Protein AF-A0A4Y7RLG4-F1 (afdb_monomer_lite)

Radius of gyration: 23.52 Å; chains: 1; bounding box: 55×27×67 Å

InterPro domains:
  IPR009363 Bacteriophage Mu, Gp16 [PF06252] (31-141)

Foldseek 3Di:
DQAFADPVLVVLLLVLLVVQDPPVCSVVVSQVLLCVQPVDNDPRRDGNLSSVRSNQVSCVSVVNNCCVVCVPPDWQLDQVHSFWADPVLLVLLVVLCVLVVHDPVRSQVVCCVPVVDNHSSSHTNVRSVVSNVVSVVVSVCVVVDDDDDDDDDD

Organism: NCBI:txid258475

Secondary structure (DSSP, 8-state):
-PPBPPHHHHHHHHHHHHHHS-TTTHHHHHHHHHHHHHS-S-GGG-BHHHHHHHHHHHHHHTT--TTTT-GGGT--S-TTSTTBPPHHHHHHHHHHHHHTT--HHHHHHHHHHHH--SSGGG-BHHHHHHHHHHHHHHHHHHHH----------

Structure (mmCIF, N/CA/C/O backbone):
data_AF-A0A4Y7RLG4-F1
#
_entry.id   AF-A0A4Y7RLG4-F1
#
loop_
_atom_site.group_PDB
_atom_site.id
_atom_site.type_symbol
_atom_site.label_atom_id
_atom_site.label_alt_id
_atom_site.label_comp_id
_atom_site.label_asym_id
_atom_site.label_entity_id
_atom_site.label_seq_id
_atom_site.pdbx_PDB_ins_code
_atom_site.Cartn_x
_atom_site.Cartn_y
_atom_site.Cartn_z
_atom_site.occupancy
_atom_site.B_iso_or_equiv
_atom_site.auth_seq_id
_atom_site.auth_comp_id
_atom_site.auth_asym_id
_atom_site.auth_atom_id
_atom_site.pdbx_PDB_model_num
ATOM 1 N N . MET A 1 1 ? -10.994 -2.382 -10.957 1.00 40.66 1 MET A N 1
ATOM 2 C CA . MET A 1 1 ? -10.459 -2.741 -12.289 1.00 40.66 1 MET A CA 1
ATOM 3 C C . MET A 1 1 ? -9.139 -2.012 -12.494 1.00 40.66 1 MET A C 1
ATOM 5 O O . MET A 1 1 ? -9.112 -0.800 -12.324 1.00 40.66 1 MET A O 1
ATOM 9 N N . ALA A 1 2 ? -8.036 -2.718 -12.753 1.00 55.19 2 ALA A N 1
ATOM 10 C CA . ALA A 1 2 ? -6.755 -2.064 -13.024 1.00 55.19 2 ALA A CA 1
ATOM 11 C C . ALA A 1 2 ? -6.811 -1.413 -14.416 1.00 55.19 2 ALA A C 1
ATOM 13 O O . ALA A 1 2 ? -7.111 -2.093 -15.394 1.00 55.19 2 ALA A O 1
ATOM 14 N N . GLY A 1 3 ? -6.570 -0.102 -14.504 1.00 68.31 3 GLY A N 1
ATOM 15 C CA . GLY A 1 3 ? -6.553 0.611 -15.785 1.00 68.31 3 GLY A CA 1
ATOM 16 C C . GLY A 1 3 ? -5.490 0.046 -16.732 1.00 68.31 3 GLY A C 1
ATOM 17 O O . GLY A 1 3 ? -4.467 -0.468 -16.274 1.00 68.31 3 GLY A O 1
ATOM 18 N N . LYS A 1 4 ? -5.730 0.132 -18.043 1.00 81.75 4 LYS A N 1
ATOM 19 C CA . LYS A 1 4 ? -4.748 -0.234 -19.077 1.00 81.75 4 LYS A CA 1
ATOM 20 C C . LYS A 1 4 ? -3.522 0.686 -19.001 1.00 81.75 4 LYS A C 1
ATOM 22 O O . LYS A 1 4 ? -3.617 1.798 -18.478 1.00 81.75 4 LYS A O 1
ATOM 27 N N . ILE A 1 5 ? -2.379 0.222 -19.504 1.00 85.38 5 ILE A N 1
ATOM 28 C CA . ILE A 1 5 ? -1.170 1.045 -19.643 1.00 85.38 5 ILE A CA 1
ATOM 29 C C . ILE A 1 5 ? -1.475 2.357 -20.389 1.00 85.38 5 ILE A C 1
ATOM 31 O O . ILE A 1 5 ? -2.169 2.368 -21.404 1.00 85.38 5 ILE A O 1
ATOM 35 N N . ASN A 1 6 ? -0.966 3.476 -19.870 1.00 86.62 6 ASN A N 1
ATOM 36 C CA . ASN A 1 6 ? -1.094 4.788 -20.506 1.00 86.62 6 ASN A CA 1
ATOM 37 C C . ASN A 1 6 ? 0.121 5.056 -21.428 1.00 86.62 6 ASN A C 1
ATOM 39 O O . ASN A 1 6 ? 1.242 4.713 -21.042 1.00 86.62 6 ASN A O 1
ATOM 43 N N . PRO A 1 7 ? -0.043 5.717 -22.594 1.00 86.62 7 PRO A N 1
ATOM 44 C CA . PRO A 1 7 ? 1.058 6.075 -23.500 1.00 86.62 7 PRO A CA 1
ATOM 45 C C . PRO A 1 7 ? 2.254 6.781 -22.839 1.00 86.62 7 PRO A C 1
ATOM 47 O O . PRO A 1 7 ? 3.392 6.568 -23.257 1.00 86.62 7 PRO A O 1
ATOM 50 N N . ALA A 1 8 ? 2.041 7.580 -21.789 1.00 88.00 8 ALA A N 1
ATOM 51 C CA . ALA A 1 8 ? 3.134 8.201 -21.038 1.00 88.00 8 ALA A CA 1
ATOM 52 C C . ALA A 1 8 ? 4.028 7.165 -20.327 1.00 88.00 8 ALA A C 1
ATOM 54 O O . ALA A 1 8 ? 5.248 7.322 -20.276 1.00 88.00 8 ALA A O 1
ATOM 55 N N . GLN A 1 9 ? 3.433 6.085 -19.811 1.00 86.94 9 GLN A N 1
ATOM 56 C CA . GLN A 1 9 ? 4.164 4.994 -19.164 1.00 86.94 9 GLN A CA 1
ATOM 57 C C . GLN A 1 9 ? 4.971 4.206 -20.194 1.00 86.94 9 GLN A C 1
ATOM 59 O O . GLN A 1 9 ? 6.150 3.948 -19.970 1.00 86.94 9 GLN A O 1
ATOM 64 N N . THR A 1 10 ? 4.370 3.907 -21.349 1.00 90.38 10 THR A N 1
ATOM 65 C CA . THR A 1 10 ? 5.056 3.237 -22.459 1.00 90.38 10 THR A CA 1
ATOM 66 C C . THR A 1 10 ? 6.284 4.031 -22.897 1.00 90.38 10 THR A C 1
ATOM 68 O O . THR A 1 10 ? 7.380 3.479 -22.933 1.00 90.38 10 THR A O 1
ATOM 71 N N . LYS A 1 11 ? 6.143 5.342 -23.146 1.00 91.69 11 LYS A N 1
ATOM 72 C CA . LYS A 1 11 ? 7.278 6.211 -23.510 1.00 91.69 11 LYS A CA 1
ATOM 73 C C . LYS A 1 11 ? 8.386 6.187 -22.458 1.00 91.69 11 LYS A C 1
ATOM 75 O O . LYS A 1 11 ? 9.553 6.073 -22.812 1.00 91.69 11 LYS A O 1
ATOM 80 N N . LYS A 1 12 ? 8.026 6.259 -21.173 1.00 90.81 12 LYS A N 1
ATOM 81 C CA . LYS A 1 12 ? 9.007 6.256 -20.083 1.00 90.81 12 LYS A CA 1
ATOM 82 C C . LYS A 1 12 ? 9.760 4.927 -19.969 1.00 90.81 12 LYS A C 1
ATOM 84 O O . LYS A 1 12 ? 10.961 4.954 -19.737 1.00 90.81 12 LYS A O 1
ATOM 89 N N . MET A 1 13 ? 9.090 3.791 -20.175 1.00 90.50 13 MET A N 1
ATOM 90 C CA . MET A 1 13 ? 9.753 2.479 -20.221 1.00 90.50 13 MET A CA 1
ATOM 91 C C . MET A 1 13 ? 10.805 2.423 -21.329 1.00 90.50 13 MET A C 1
ATOM 93 O O . MET A 1 13 ? 11.935 2.033 -21.065 1.00 90.50 13 MET A O 1
ATOM 97 N N . TRP A 1 14 ? 10.447 2.850 -22.544 1.00 93.31 14 TRP A N 1
ATOM 98 C CA . TRP A 1 14 ? 11.379 2.858 -23.674 1.00 93.31 14 TRP A CA 1
ATOM 99 C C . TRP A 1 14 ? 12.553 3.811 -23.456 1.00 93.31 14 TRP A C 1
ATOM 101 O O . TRP A 1 14 ? 13.684 3.442 -23.741 1.00 93.31 14 TRP A O 1
ATOM 111 N N . ALA A 1 15 ? 12.305 5.002 -22.906 1.00 93.31 15 ALA A N 1
ATOM 112 C CA . ALA A 1 15 ? 13.365 5.960 -22.602 1.00 93.31 15 ALA A CA 1
ATOM 113 C C . ALA A 1 15 ? 14.346 5.425 -21.545 1.00 93.31 15 ALA A C 1
ATOM 115 O O . ALA A 1 15 ? 15.552 5.517 -21.731 1.00 93.31 15 ALA A O 1
ATOM 116 N N . ALA A 1 16 ? 13.839 4.828 -20.461 1.00 90.75 16 ALA A N 1
ATOM 117 C CA . ALA A 1 16 ? 14.686 4.258 -19.415 1.00 90.75 16 ALA A CA 1
ATOM 118 C C . ALA A 1 16 ? 15.461 3.021 -19.906 1.00 90.75 16 ALA A C 1
ATOM 120 O O . ALA A 1 16 ? 16.625 2.851 -19.563 1.00 90.75 16 ALA A O 1
ATOM 121 N N . ALA A 1 17 ? 14.846 2.183 -20.746 1.00 92.12 17 ALA A N 1
ATOM 122 C CA . ALA A 1 17 ? 15.523 1.041 -21.358 1.00 92.12 17 ALA A CA 1
ATOM 123 C C . ALA A 1 17 ? 16.650 1.475 -22.312 1.00 92.12 17 ALA A C 1
ATOM 125 O O . ALA A 1 17 ? 17.714 0.866 -22.299 1.00 92.12 17 ALA A O 1
ATOM 126 N N . ALA A 1 18 ? 16.434 2.541 -23.091 1.00 93.25 18 ALA A N 1
ATOM 127 C CA . ALA A 1 18 ? 17.433 3.088 -24.011 1.00 93.25 18 ALA A CA 1
ATOM 128 C C . ALA A 1 18 ? 18.670 3.656 -23.302 1.00 93.25 18 ALA A C 1
ATOM 130 O O . ALA A 1 18 ? 19.730 3.752 -23.910 1.00 93.25 18 ALA A O 1
ATOM 131 N N . GLU A 1 19 ? 18.537 4.047 -22.035 1.00 92.06 19 GLU A N 1
ATOM 132 C CA . GLU A 1 19 ? 19.656 4.534 -21.225 1.00 92.06 19 GLU A CA 1
ATOM 133 C C . GLU A 1 19 ? 20.443 3.390 -20.564 1.00 92.06 19 GLU A C 1
ATOM 135 O O . GLU A 1 19 ? 21.621 3.550 -20.263 1.00 92.06 19 GLU A O 1
ATOM 140 N N . LEU A 1 20 ? 19.809 2.231 -20.347 1.00 88.62 20 LEU A N 1
ATOM 141 C CA . LEU A 1 20 ? 20.435 1.069 -19.708 1.00 88.62 20 LEU A CA 1
ATOM 142 C C . LEU A 1 20 ? 21.179 0.162 -20.680 1.00 88.62 20 LEU A C 1
ATOM 144 O O . LEU A 1 20 ? 22.201 -0.417 -20.315 1.00 88.62 20 LEU A O 1
ATOM 148 N N . TRP A 1 21 ? 20.629 -0.019 -21.879 1.00 91.44 21 TRP A N 1
ATOM 149 C CA . TRP A 1 21 ? 21.087 -1.047 -22.804 1.00 91.44 21 TRP A CA 1
ATOM 150 C C . TRP A 1 21 ? 21.324 -0.489 -24.208 1.00 91.44 21 TRP A C 1
ATOM 152 O O . TRP A 1 21 ? 20.591 0.406 -24.642 1.00 91.44 21 TRP A O 1
ATOM 162 N N . PRO A 1 22 ? 22.299 -1.047 -24.952 1.00 90.88 22 PRO A N 1
ATOM 163 C CA . PRO A 1 22 ? 22.499 -0.736 -26.362 1.00 90.88 22 PRO A CA 1
ATOM 164 C C . PRO A 1 22 ? 21.226 -0.976 -27.173 1.00 90.88 22 PRO A C 1
ATOM 166 O O . PRO A 1 22 ? 20.411 -1.841 -26.852 1.00 90.88 22 PRO A O 1
ATOM 169 N N . ARG A 1 23 ? 21.058 -0.225 -28.264 1.00 87.69 23 ARG A N 1
ATOM 170 C CA . ARG A 1 23 ? 19.835 -0.254 -29.082 1.00 87.69 23 ARG A CA 1
ATOM 171 C C . ARG A 1 23 ? 19.507 -1.643 -29.642 1.00 87.69 23 ARG A C 1
ATOM 173 O O . ARG A 1 23 ? 18.329 -1.931 -29.850 1.00 87.69 23 ARG A O 1
ATOM 180 N N . GLU A 1 24 ? 20.531 -2.453 -29.884 1.00 87.50 24 GLU A N 1
ATOM 181 C CA . GLU A 1 24 ? 20.438 -3.809 -30.430 1.00 87.50 24 GLU A CA 1
ATOM 182 C C . GLU A 1 24 ? 19.738 -4.755 -29.440 1.00 87.50 24 GLU A C 1
ATOM 184 O O . GLU A 1 24 ? 18.719 -5.350 -29.786 1.00 87.50 24 GLU A O 1
ATOM 189 N N . ASP A 1 25 ? 20.176 -4.773 -28.178 1.00 89.56 25 ASP A N 1
ATOM 190 C CA . ASP A 1 25 ? 19.631 -5.655 -27.133 1.00 89.56 25 ASP A CA 1
ATOM 191 C C . ASP A 1 25 ? 18.468 -5.040 -26.335 1.00 89.56 25 ASP A C 1
ATOM 193 O O . ASP A 1 25 ? 17.725 -5.746 -25.646 1.00 89.56 25 ASP A O 1
ATOM 197 N N . MET A 1 26 ? 18.271 -3.718 -26.417 1.00 91.69 26 MET A N 1
ATOM 198 C CA . MET A 1 26 ? 17.295 -2.967 -25.614 1.00 91.69 26 MET A CA 1
ATOM 199 C C . MET A 1 26 ? 15.895 -3.590 -25.650 1.00 91.69 26 MET A C 1
ATOM 201 O O . MET A 1 26 ? 15.219 -3.677 -24.622 1.00 91.69 26 MET A O 1
ATOM 205 N N . LYS A 1 27 ? 15.433 -4.003 -26.837 1.00 91.38 27 LYS A N 1
ATOM 206 C CA . LYS A 1 27 ? 14.096 -4.583 -26.999 1.00 91.38 27 LYS A CA 1
ATOM 207 C C . LYS A 1 27 ? 14.000 -5.919 -26.263 1.00 91.38 27 LYS A C 1
ATOM 209 O O . LYS A 1 27 ? 13.067 -6.106 -25.489 1.00 91.38 27 LYS A O 1
ATOM 214 N N . GLU A 1 28 ? 14.946 -6.826 -26.465 1.00 91.25 28 GLU A N 1
ATOM 215 C CA . GLU A 1 28 ? 14.915 -8.157 -25.849 1.00 91.25 28 GLU A CA 1
ATOM 216 C C . GLU A 1 28 ? 15.045 -8.088 -24.327 1.00 91.25 28 GLU A C 1
ATOM 218 O O . GLU A 1 28 ? 14.290 -8.748 -23.605 1.00 91.25 28 GLU A O 1
ATOM 223 N N . MET A 1 29 ? 15.923 -7.215 -23.828 1.00 92.31 29 MET A N 1
ATOM 224 C CA . MET A 1 29 ? 16.099 -6.989 -22.394 1.00 92.31 29 MET A CA 1
ATOM 225 C C . MET A 1 29 ? 14.842 -6.397 -21.754 1.00 92.31 29 MET A C 1
ATOM 227 O O . MET A 1 29 ? 14.404 -6.853 -20.693 1.00 92.31 29 MET A O 1
ATOM 231 N N . LEU A 1 30 ? 14.192 -5.439 -22.424 1.00 92.19 30 LEU A N 1
ATOM 232 C CA . LEU A 1 30 ? 12.941 -4.861 -21.943 1.00 92.19 30 LEU A CA 1
ATOM 233 C C . LEU A 1 30 ? 11.810 -5.898 -21.904 1.00 92.19 30 LEU A C 1
ATOM 235 O O . LEU A 1 30 ? 11.103 -5.980 -20.899 1.00 92.19 30 LEU A O 1
ATOM 239 N N . TYR A 1 31 ? 11.632 -6.705 -22.954 1.00 92.06 31 TYR A N 1
ATOM 240 C CA . TYR A 1 31 ? 10.594 -7.745 -22.979 1.00 92.06 31 TYR A CA 1
ATOM 241 C C . TYR A 1 31 ? 10.858 -8.846 -21.944 1.00 92.06 31 TYR A C 1
ATOM 243 O O . TYR A 1 31 ? 9.928 -9.245 -21.241 1.00 92.06 31 TYR A O 1
ATOM 251 N N . SER A 1 32 ? 12.115 -9.258 -21.770 1.00 92.25 32 SER A N 1
ATOM 252 C CA . SER A 1 32 ? 12.515 -10.217 -20.732 1.00 92.25 32 SER A CA 1
ATOM 253 C C . SER A 1 32 ? 12.220 -9.683 -19.329 1.00 92.25 32 SER A C 1
ATOM 255 O O . SER A 1 32 ? 11.663 -10.389 -18.486 1.00 92.25 32 SER A O 1
ATOM 257 N N . LEU A 1 33 ? 12.520 -8.405 -19.072 1.00 90.81 33 LEU A N 1
ATOM 258 C CA . LEU A 1 33 ? 12.209 -7.760 -17.797 1.00 90.81 33 LEU A CA 1
ATOM 259 C C . LEU A 1 33 ? 10.696 -7.679 -17.549 1.00 90.81 33 LEU A C 1
ATOM 261 O O . LEU A 1 33 ? 10.231 -7.957 -16.441 1.00 90.81 33 LEU A O 1
ATOM 265 N N . VAL A 1 34 ? 9.923 -7.313 -18.573 1.00 91.25 34 VAL A N 1
ATOM 266 C CA . VAL A 1 34 ? 8.457 -7.246 -18.507 1.00 91.25 34 VAL A CA 1
ATOM 267 C C . VAL A 1 34 ? 7.873 -8.619 -18.183 1.00 91.25 34 VAL A C 1
ATOM 269 O O . VAL A 1 34 ? 7.065 -8.727 -17.255 1.00 91.25 34 VAL A O 1
ATOM 272 N N . GLN A 1 35 ? 8.317 -9.666 -18.878 1.00 88.75 35 GLN A N 1
ATOM 273 C CA . GLN A 1 35 ? 7.874 -11.035 -18.637 1.00 88.75 35 GLN A CA 1
ATOM 274 C C . GLN A 1 35 ? 8.225 -11.485 -17.216 1.00 88.75 35 GLN A C 1
ATOM 276 O O . GLN A 1 35 ? 7.350 -11.961 -16.494 1.00 88.75 35 GLN A O 1
ATOM 281 N N . ARG A 1 36 ? 9.459 -11.241 -16.761 1.00 86.75 36 ARG A N 1
ATOM 282 C CA . ARG A 1 36 ? 9.917 -11.602 -15.411 1.00 86.75 36 ARG A CA 1
ATOM 283 C C . ARG A 1 36 ? 9.117 -10.916 -14.300 1.00 86.75 36 ARG A C 1
ATOM 285 O O . ARG A 1 36 ? 8.823 -11.540 -13.286 1.00 86.75 36 ARG A O 1
ATOM 292 N N . LEU A 1 37 ? 8.768 -9.638 -14.461 1.00 81.75 37 LEU A N 1
ATOM 293 C CA . LEU A 1 37 ? 8.111 -8.849 -13.407 1.00 81.75 37 LEU A CA 1
ATOM 294 C C . LEU A 1 37 ? 6.581 -8.927 -13.414 1.00 81.75 37 LEU A C 1
ATOM 296 O O . LEU A 1 37 ? 5.944 -8.637 -12.398 1.00 81.75 37 LEU A O 1
ATOM 300 N N . THR A 1 38 ? 5.977 -9.236 -14.560 1.00 82.25 38 THR A N 1
ATOM 301 C CA . THR A 1 38 ? 4.519 -9.142 -14.743 1.00 82.25 38 THR A CA 1
ATOM 302 C C . THR A 1 38 ? 3.882 -10.419 -15.280 1.00 82.25 38 THR A C 1
ATOM 304 O O . THR A 1 38 ? 2.657 -10.499 -15.313 1.00 82.25 38 THR A O 1
ATOM 307 N N . GLY A 1 39 ? 4.681 -11.390 -15.730 1.00 81.88 39 GLY A N 1
ATOM 308 C CA . GLY A 1 39 ? 4.213 -12.588 -16.430 1.00 81.88 39 GLY A CA 1
ATOM 309 C C . GLY A 1 39 ? 3.651 -12.317 -17.830 1.00 81.88 39 GLY A C 1
ATOM 310 O O . GLY A 1 39 ? 3.207 -13.245 -18.494 1.00 81.88 39 GLY A O 1
ATOM 311 N N . SER A 1 40 ? 3.640 -11.059 -18.289 1.00 82.94 40 SER A N 1
ATOM 312 C CA . SER A 1 40 ? 3.086 -10.679 -19.590 1.00 82.94 40 SER A CA 1
ATOM 313 C C . SER A 1 40 ? 4.155 -10.710 -20.674 1.00 82.94 40 SER A C 1
ATOM 315 O O . SER A 1 40 ? 5.224 -10.132 -20.512 1.00 82.94 40 SER A O 1
ATOM 317 N N . SER A 1 41 ? 3.830 -11.301 -21.819 1.00 81.12 41 SER A N 1
ATOM 318 C CA . SER A 1 41 ? 4.719 -11.358 -22.989 1.00 81.12 41 SER A CA 1
ATOM 319 C C . SER A 1 41 ? 4.668 -10.088 -23.848 1.00 81.12 41 SER A C 1
ATOM 321 O O . SER A 1 41 ? 5.291 -10.014 -24.902 1.00 81.12 41 SER A O 1
ATOM 323 N N . SER A 1 42 ? 3.863 -9.093 -23.466 1.00 84.00 42 SER A N 1
ATOM 324 C CA . SER A 1 42 ? 3.612 -7.898 -24.273 1.00 84.00 42 SER A CA 1
ATOM 325 C C . SER A 1 42 ? 3.467 -6.649 -23.416 1.00 84.00 42 SER A C 1
ATOM 327 O O . SER A 1 42 ? 2.744 -6.627 -22.424 1.00 84.00 42 SER A O 1
ATOM 329 N N . ILE A 1 43 ? 4.112 -5.563 -23.846 1.00 84.81 43 ILE A N 1
ATOM 330 C CA . ILE A 1 43 ? 4.023 -4.257 -23.175 1.00 84.81 43 ILE A CA 1
ATOM 331 C C . ILE A 1 43 ? 2.601 -3.685 -23.297 1.00 84.81 43 ILE A C 1
ATOM 333 O O . ILE A 1 43 ? 2.072 -3.115 -22.347 1.00 84.81 43 ILE A O 1
ATOM 337 N N . SER A 1 44 ? 1.945 -3.889 -24.442 1.00 84.19 44 SER A N 1
ATOM 338 C CA . SER A 1 44 ? 0.587 -3.395 -24.712 1.00 84.19 44 SER A CA 1
ATOM 339 C C . SER A 1 44 ? -0.500 -4.080 -23.876 1.00 84.19 44 SER A C 1
ATOM 341 O O . SER A 1 44 ? -1.572 -3.507 -23.691 1.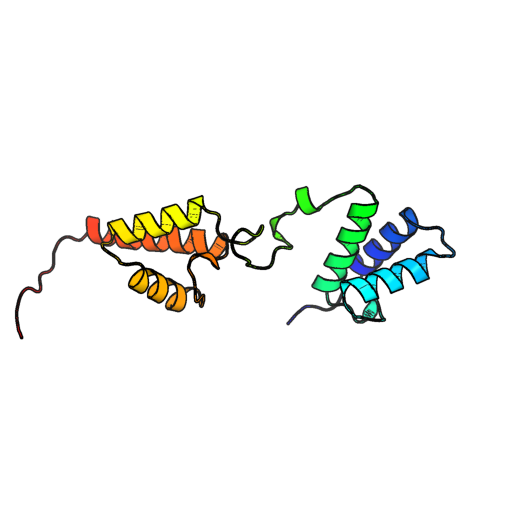00 84.19 44 SER A O 1
ATOM 343 N N . SER A 1 45 ? -0.239 -5.285 -23.355 1.00 84.25 45 SER A N 1
ATOM 344 C CA . SER A 1 45 ? -1.169 -6.010 -22.478 1.00 84.25 45 SER A CA 1
ATOM 345 C C . SER A 1 45 ? -0.989 -5.660 -20.999 1.00 84.25 45 SER A C 1
ATOM 347 O O . SER A 1 45 ? -1.706 -6.190 -20.150 1.00 84.25 45 SER A O 1
ATOM 349 N N . LEU A 1 46 ? -0.045 -4.775 -20.663 1.00 86.12 46 LEU A N 1
ATOM 350 C CA . LEU A 1 46 ? 0.210 -4.400 -19.281 1.00 86.12 46 LEU A CA 1
ATOM 351 C C . LEU A 1 46 ? -0.933 -3.580 -18.684 1.00 86.12 46 LEU A C 1
ATOM 353 O O . LEU A 1 46 ? -1.518 -2.683 -19.297 1.00 86.12 46 LEU A O 1
ATOM 357 N N . THR A 1 47 ? -1.181 -3.836 -17.403 1.00 85.81 47 THR A N 1
ATOM 358 C CA . THR A 1 47 ? -1.953 -2.922 -16.563 1.00 85.81 47 THR A CA 1
ATOM 359 C C . THR A 1 47 ? -1.098 -1.709 -16.198 1.00 85.81 47 THR A C 1
ATOM 361 O O . THR A 1 47 ? 0.126 -1.802 -16.113 1.00 85.81 47 THR A O 1
ATOM 364 N N . ALA A 1 48 ? -1.726 -0.576 -15.888 1.00 78.69 48 ALA A N 1
ATOM 365 C CA . ALA A 1 48 ? -1.042 0.631 -15.429 1.00 78.69 48 ALA A CA 1
ATOM 366 C C . ALA A 1 48 ? -0.164 0.372 -14.190 1.00 78.69 48 ALA A C 1
ATOM 368 O O . ALA A 1 48 ? 0.889 0.990 -14.032 1.00 78.69 48 ALA A O 1
ATOM 369 N N . VAL A 1 49 ? -0.576 -0.563 -13.325 1.00 79.12 49 VAL A N 1
ATOM 370 C CA . VAL A 1 49 ? 0.193 -0.987 -12.145 1.00 79.12 49 VAL A CA 1
ATOM 371 C C . VAL A 1 49 ? 1.404 -1.829 -12.549 1.00 79.12 49 VAL A C 1
ATOM 373 O O . VAL A 1 49 ? 2.500 -1.585 -12.046 1.00 79.12 49 VAL A O 1
ATOM 376 N N . GLY A 1 50 ? 1.232 -2.784 -13.468 1.00 81.50 50 GLY A N 1
ATOM 377 C CA . GLY A 1 50 ? 2.332 -3.580 -14.020 1.00 81.50 50 GLY A CA 1
ATOM 378 C C . GLY A 1 50 ? 3.364 -2.710 -14.741 1.00 81.50 50 GLY A C 1
ATOM 379 O O . GLY A 1 50 ? 4.552 -2.809 -14.456 1.00 81.50 50 GLY A O 1
ATOM 380 N N . ALA A 1 51 ? 2.906 -1.776 -15.575 1.00 86.44 51 ALA A N 1
ATOM 381 C CA . ALA A 1 51 ? 3.758 -0.813 -16.268 1.00 86.44 51 ALA A CA 1
ATOM 382 C C . ALA A 1 51 ? 4.546 0.063 -15.288 1.00 86.44 51 ALA A C 1
ATOM 384 O O . ALA A 1 51 ? 5.754 0.226 -15.438 1.00 86.44 51 ALA A O 1
ATOM 385 N N . CYS A 1 52 ? 3.894 0.562 -14.230 1.00 85.25 52 CYS A N 1
ATOM 386 C CA . CYS A 1 52 ? 4.604 1.219 -13.140 1.00 85.25 52 CYS A CA 1
ATOM 387 C C . CYS A 1 52 ? 5.713 0.307 -12.607 1.00 85.25 52 CYS A C 1
ATOM 389 O O . CYS A 1 52 ? 6.863 0.738 -12.564 1.00 85.25 52 CYS A O 1
ATOM 391 N N . ARG A 1 53 ? 5.413 -0.933 -12.195 1.00 84.81 53 ARG A N 1
ATOM 392 C CA . ARG A 1 53 ? 6.414 -1.843 -11.604 1.00 84.81 53 ARG A CA 1
ATOM 393 C C . ARG A 1 53 ? 7.675 -1.960 -12.455 1.00 84.81 53 ARG A C 1
ATOM 395 O O . ARG A 1 53 ? 8.753 -1.801 -11.894 1.00 84.81 53 ARG A O 1
ATOM 402 N N . VAL A 1 54 ? 7.518 -2.135 -13.766 1.00 89.31 54 VAL A N 1
ATOM 403 C CA . VAL A 1 54 ? 8.643 -2.210 -14.707 1.00 89.31 54 VAL A CA 1
ATOM 404 C C . VAL A 1 54 ? 9.431 -0.898 -14.757 1.00 89.31 54 VAL A C 1
ATOM 406 O O . VAL A 1 54 ? 10.651 -0.936 -14.651 1.00 89.31 54 VAL A O 1
ATOM 409 N N . ILE A 1 55 ? 8.760 0.259 -14.843 1.00 89.38 55 ILE A N 1
ATOM 410 C CA . ILE A 1 55 ? 9.427 1.577 -14.863 1.00 89.38 55 ILE A CA 1
ATOM 411 C C . ILE A 1 55 ? 10.323 1.773 -13.644 1.00 89.38 55 ILE A C 1
ATOM 413 O O . ILE A 1 55 ? 11.456 2.203 -13.790 1.00 89.38 55 ILE A O 1
ATOM 417 N N . ASP A 1 56 ? 9.842 1.472 -12.442 1.00 86.00 56 ASP A N 1
ATOM 418 C CA . ASP A 1 56 ? 10.677 1.664 -11.252 1.00 86.00 56 ASP A CA 1
ATOM 419 C C . ASP A 1 56 ? 11.843 0.683 -11.191 1.00 86.00 56 ASP A C 1
ATOM 421 O O . ASP A 1 56 ? 12.875 1.048 -10.647 1.00 86.00 56 ASP A O 1
ATOM 425 N N . GLU A 1 57 ? 11.712 -0.535 -11.722 1.00 88.12 57 GLU A N 1
ATOM 426 C CA . GLU A 1 57 ? 12.863 -1.438 -11.787 1.00 88.12 57 GLU A CA 1
ATOM 427 C C . GLU A 1 57 ? 13.934 -0.899 -12.748 1.00 88.12 57 GLU A C 1
ATOM 429 O O . GLU A 1 57 ? 15.114 -0.907 -12.412 1.00 88.12 57 GLU A O 1
ATOM 434 N N . LEU A 1 58 ? 13.524 -0.339 -13.893 1.00 90.44 58 LEU A N 1
ATOM 435 C CA . LEU A 1 58 ? 14.437 0.349 -14.813 1.00 90.44 58 LEU A CA 1
ATOM 436 C C . LEU A 1 58 ? 15.094 1.567 -14.142 1.00 90.44 58 LEU A C 1
ATOM 438 O O . LEU A 1 58 ? 16.309 1.726 -14.187 1.00 90.44 58 LEU A O 1
ATOM 442 N N . GLU A 1 59 ? 14.315 2.408 -13.460 1.00 88.31 59 GLU A N 1
ATOM 443 C CA . GLU A 1 59 ? 14.849 3.587 -12.767 1.00 88.31 59 GLU A CA 1
ATOM 444 C C . GLU A 1 59 ? 15.794 3.202 -11.613 1.00 88.31 59 GLU A C 1
ATOM 446 O O . GLU A 1 59 ? 16.755 3.925 -11.360 1.00 88.31 59 GLU A O 1
ATOM 451 N N . LYS A 1 60 ? 15.583 2.060 -10.941 1.00 85.62 60 LYS A N 1
ATOM 452 C CA . LYS A 1 60 ? 16.536 1.529 -9.950 1.00 85.62 60 LYS A CA 1
ATOM 453 C C . LYS A 1 60 ? 17.860 1.124 -10.580 1.00 85.62 60 LYS A C 1
ATOM 455 O O . LYS A 1 60 ? 18.897 1.457 -10.015 1.00 85.62 60 LYS A O 1
ATOM 460 N N . PHE A 1 61 ? 17.839 0.432 -11.722 1.00 85.81 61 PHE A N 1
ATOM 461 C CA . PHE A 1 61 ? 19.075 0.092 -12.437 1.00 85.81 61 PHE A CA 1
ATOM 462 C C . PHE A 1 61 ? 19.854 1.349 -12.844 1.00 85.81 61 PHE A C 1
ATOM 464 O O . PHE A 1 61 ? 21.078 1.344 -12.823 1.00 85.81 61 PHE A O 1
ATOM 471 N N . LEU A 1 62 ? 19.147 2.449 -13.115 1.00 85.25 62 LEU A N 1
ATOM 472 C CA . LEU A 1 62 ? 19.723 3.761 -13.429 1.00 85.25 62 LEU A CA 1
ATOM 473 C C . LEU A 1 62 ? 20.140 4.572 -12.189 1.00 85.25 62 LEU A C 1
ATOM 475 O O . LEU A 1 62 ? 20.508 5.737 -12.313 1.00 85.25 62 LEU A O 1
ATOM 479 N N . GLY A 1 63 ? 20.022 4.020 -10.977 1.00 82.69 63 GLY A N 1
ATOM 480 C CA . GLY A 1 63 ? 20.303 4.738 -9.728 1.00 82.69 63 GLY A CA 1
ATOM 481 C C . GLY A 1 63 ? 19.313 5.869 -9.408 1.00 82.69 63 GLY A C 1
ATOM 482 O O . GLY A 1 63 ? 19.477 6.586 -8.422 1.00 82.69 63 GLY A O 1
ATOM 483 N N . ARG A 1 64 ? 18.244 6.017 -10.198 1.00 81.69 64 ARG A N 1
ATOM 484 C CA . ARG A 1 64 ? 17.180 7.023 -10.066 1.00 81.69 64 ARG A CA 1
ATOM 485 C C . ARG A 1 64 ? 16.013 6.476 -9.254 1.00 81.69 64 ARG A C 1
ATOM 487 O O . ARG A 1 64 ? 14.857 6.572 -9.668 1.00 81.69 64 ARG A O 1
ATOM 494 N N . ASP A 1 65 ? 16.306 5.887 -8.095 1.00 66.75 65 ASP A N 1
ATOM 495 C CA . ASP A 1 65 ? 15.284 5.272 -7.247 1.00 66.75 65 ASP A CA 1
ATOM 496 C C . ASP A 1 65 ? 14.226 6.306 -6.814 1.00 66.75 65 ASP A C 1
ATOM 498 O O . ASP A 1 65 ? 14.371 7.066 -5.855 1.00 66.75 65 ASP A O 1
ATOM 502 N N . ASN A 1 66 ? 13.121 6.332 -7.557 1.00 60.19 66 ASN A N 1
ATOM 503 C CA . ASN A 1 66 ? 11.976 7.190 -7.284 1.00 60.19 66 ASN A CA 1
ATOM 504 C C . ASN A 1 66 ? 11.125 6.646 -6.126 1.00 60.19 66 ASN A C 1
ATOM 506 O O . ASN A 1 66 ? 10.211 7.343 -5.671 1.00 60.19 66 ASN A O 1
ATOM 510 N N . ALA A 1 67 ? 11.421 5.443 -5.612 1.00 55.97 67 ALA A N 1
ATOM 511 C CA . ALA A 1 67 ? 10.720 4.869 -4.468 1.00 55.97 67 ALA A CA 1
ATOM 512 C C . ALA A 1 67 ? 10.894 5.735 -3.209 1.00 55.97 67 ALA A C 1
ATOM 514 O O . ALA A 1 67 ? 9.929 5.910 -2.462 1.00 55.97 67 ALA A O 1
ATOM 515 N N . LYS A 1 68 ? 12.057 6.385 -3.039 1.00 54.09 68 LYS A N 1
ATOM 516 C CA . LYS A 1 68 ? 12.276 7.411 -2.000 1.00 54.09 68 LYS A CA 1
ATOM 517 C C . LYS A 1 68 ? 11.412 8.663 -2.189 1.00 54.09 68 LYS A C 1
ATOM 519 O O . LYS A 1 68 ? 10.982 9.268 -1.212 1.00 54.09 68 LYS A O 1
ATOM 524 N N . LYS A 1 69 ? 11.130 9.050 -3.438 1.00 51.41 69 LYS A N 1
ATOM 525 C CA . LYS A 1 69 ? 10.408 10.289 -3.783 1.00 51.41 69 LYS A CA 1
ATOM 526 C C . LYS A 1 69 ? 8.886 10.135 -3.690 1.00 51.41 69 LYS A C 1
ATOM 528 O O . LYS A 1 69 ? 8.187 11.095 -3.372 1.00 51.41 69 LYS A O 1
ATOM 533 N N . PHE A 1 70 ? 8.360 8.929 -3.926 1.00 48.69 70 PHE A N 1
ATOM 534 C CA . PHE A 1 70 ? 6.919 8.644 -3.886 1.00 48.69 70 PHE A CA 1
ATOM 535 C C . PHE A 1 70 ? 6.578 7.313 -3.183 1.00 48.69 70 PHE A C 1
ATOM 537 O O . PHE A 1 70 ? 5.970 6.426 -3.798 1.00 48.69 70 PHE A O 1
ATOM 544 N N . PRO A 1 71 ? 6.850 7.180 -1.868 1.00 50.25 71 PRO A N 1
ATOM 545 C CA . PRO A 1 71 ? 6.587 5.947 -1.109 1.00 50.25 71 PRO A CA 1
ATOM 546 C C . PRO A 1 71 ? 5.100 5.533 -1.114 1.00 50.25 71 PRO A C 1
ATOM 548 O O . PRO A 1 71 ? 4.754 4.359 -0.976 1.00 50.25 71 PRO A O 1
ATOM 551 N N . ARG A 1 72 ? 4.194 6.491 -1.357 1.00 47.75 72 ARG A N 1
ATOM 552 C CA . ARG A 1 72 ? 2.734 6.320 -1.277 1.00 47.75 72 ARG A CA 1
ATOM 553 C C . ARG A 1 72 ? 2.105 5.473 -2.396 1.00 47.75 72 ARG A C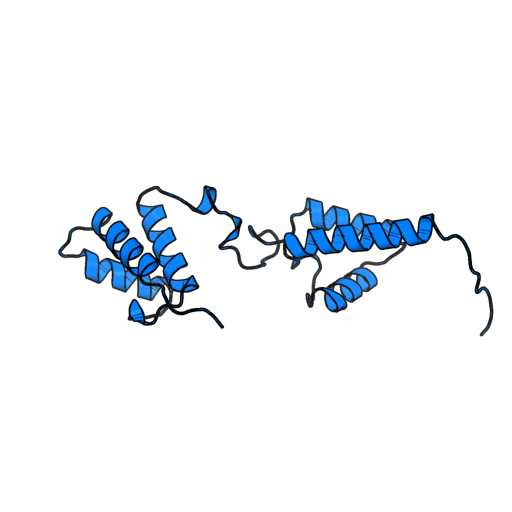 1
ATOM 555 O O . ARG A 1 72 ? 0.951 5.067 -2.260 1.00 47.75 72 ARG A O 1
ATOM 562 N N . ARG A 1 73 ? 2.799 5.185 -3.509 1.00 47.44 73 ARG A N 1
ATOM 563 C CA . ARG A 1 73 ? 2.160 4.549 -4.688 1.00 47.44 73 ARG A CA 1
ATOM 564 C C . ARG A 1 73 ? 2.249 3.022 -4.766 1.00 47.44 73 ARG A C 1
ATOM 566 O O . ARG A 1 73 ? 1.482 2.445 -5.538 1.00 47.44 73 ARG A O 1
ATOM 573 N N . ARG A 1 74 ? 3.095 2.339 -3.982 1.00 46.97 74 ARG A N 1
ATOM 574 C CA . ARG A 1 74 ? 3.494 0.953 -4.327 1.00 46.97 74 ARG A CA 1
ATOM 575 C C . ARG A 1 74 ? 3.262 -0.163 -3.326 1.00 46.97 74 ARG A C 1
ATOM 577 O O . ARG A 1 74 ? 3.065 -1.289 -3.773 1.00 46.97 74 ARG A O 1
ATOM 584 N N . ALA A 1 75 ? 3.251 0.077 -2.024 1.00 46.94 75 ALA A N 1
ATOM 585 C CA . ALA A 1 75 ? 3.189 -1.052 -1.100 1.00 46.94 75 ALA A CA 1
ATOM 586 C C . ALA A 1 75 ? 1.775 -1.620 -0.998 1.00 46.94 75 ALA A C 1
ATOM 588 O O . ALA A 1 75 ? 0.870 -0.932 -0.553 1.00 46.94 75 ALA A O 1
ATOM 589 N N . ALA A 1 76 ? 1.519 -2.857 -1.412 1.00 45.91 76 ALA A N 1
ATOM 590 C CA . ALA A 1 76 ? 0.310 -3.540 -0.947 1.00 45.91 76 ALA A CA 1
ATOM 591 C C . ALA A 1 76 ? 0.219 -3.421 0.590 1.00 45.91 76 ALA A C 1
ATOM 593 O O . ALA A 1 76 ? 1.249 -3.287 1.252 1.00 45.91 76 ALA A O 1
ATOM 594 N N . ALA A 1 77 ? -1.002 -3.382 1.122 1.00 46.09 77 ALA A N 1
ATOM 595 C CA . ALA A 1 77 ? -1.298 -3.313 2.550 1.00 46.09 77 ALA A CA 1
ATOM 596 C C . ALA A 1 77 ? -0.811 -4.588 3.265 1.00 46.09 77 ALA A C 1
ATOM 598 O O . ALA A 1 77 ? -1.601 -5.442 3.639 1.00 46.09 77 ALA A O 1
ATOM 599 N N . ALA A 1 78 ? 0.501 -4.768 3.362 1.00 47.19 78 ALA A N 1
ATOM 600 C CA . ALA A 1 78 ? 1.122 -5.759 4.216 1.00 47.19 78 ALA A CA 1
ATOM 601 C C . ALA A 1 78 ? 1.411 -5.096 5.574 1.00 47.19 78 ALA A C 1
ATOM 603 O O . ALA A 1 78 ? 1.760 -3.906 5.588 1.00 47.19 78 ALA A O 1
ATOM 604 N N . PRO A 1 79 ? 1.277 -5.826 6.694 1.00 44.09 79 PRO A N 1
ATOM 605 C CA . PRO A 1 79 ? 1.692 -5.331 8.005 1.00 44.09 79 PRO A CA 1
ATOM 606 C C . PRO A 1 79 ? 3.153 -4.854 7.942 1.00 44.09 79 PRO A C 1
ATOM 608 O O . PRO A 1 79 ? 4.009 -5.554 7.406 1.00 44.09 79 PRO A O 1
ATOM 611 N N . GLY A 1 80 ? 3.417 -3.624 8.395 1.00 49.00 80 GLY A N 1
ATOM 612 C CA . GLY A 1 80 ? 4.748 -2.996 8.330 1.00 49.00 80 GLY A CA 1
ATOM 613 C C . GLY A 1 80 ? 5.213 -2.535 6.936 1.00 49.00 80 GLY A C 1
ATOM 614 O O . GLY A 1 80 ? 6.316 -2.012 6.797 1.00 49.00 80 GLY A O 1
ATOM 615 N N . GLY A 1 81 ? 4.399 -2.691 5.886 1.00 48.41 81 GLY A N 1
ATOM 616 C CA . GLY A 1 81 ? 4.722 -2.195 4.546 1.00 48.41 81 GLY A CA 1
ATOM 617 C C . GLY A 1 81 ? 4.572 -0.666 4.422 1.00 48.41 81 GLY A C 1
ATOM 618 O O . GLY A 1 81 ? 3.852 -0.058 5.207 1.00 48.41 81 GLY A O 1
ATOM 619 N N . PRO A 1 82 ? 5.131 -0.018 3.379 1.00 49.50 82 PRO A N 1
ATOM 620 C CA . PRO A 1 82 ? 5.028 1.439 3.164 1.00 49.50 82 PRO A CA 1
ATOM 621 C C . PRO A 1 82 ? 3.603 2.033 3.097 1.00 49.50 82 PRO A C 1
ATOM 623 O O . PRO A 1 82 ? 3.443 3.252 3.103 1.00 49.50 82 PRO A O 1
ATOM 626 N N . ARG A 1 83 ? 2.560 1.194 2.984 1.00 60.47 83 ARG A N 1
ATOM 627 C CA . ARG A 1 83 ? 1.140 1.583 3.097 1.00 60.47 83 ARG A CA 1
ATOM 628 C C . ARG A 1 83 ? 0.418 0.920 4.276 1.00 60.47 83 ARG A C 1
ATOM 630 O O . ARG A 1 83 ? -0.755 1.224 4.466 1.00 60.47 83 ARG A O 1
ATOM 637 N N . GLY A 1 84 ? 1.066 0.029 5.024 1.00 70.38 84 GLY A N 1
ATOM 638 C CA . GLY A 1 84 ? 0.538 -0.558 6.254 1.00 70.38 84 GLY A CA 1
ATOM 639 C C . GLY A 1 84 ? 0.511 0.464 7.390 1.00 70.38 84 GLY A C 1
ATOM 640 O O . GLY A 1 84 ? 1.150 1.515 7.313 1.00 70.38 84 GLY A O 1
ATOM 641 N N . ALA A 1 85 ? -0.274 0.184 8.422 1.00 77.81 85 ALA A N 1
ATOM 642 C CA . ALA A 1 85 ? -0.254 0.950 9.655 1.00 77.81 85 ALA A CA 1
ATOM 643 C C . ALA A 1 85 ? 1.143 0.868 10.282 1.00 77.81 85 ALA A C 1
ATOM 645 O O . ALA A 1 85 ? 1.753 -0.203 10.312 1.00 77.81 85 ALA A O 1
ATOM 646 N N . THR A 1 86 ? 1.654 1.995 10.774 1.00 81.25 86 THR A N 1
ATOM 647 C CA . THR A 1 86 ? 2.918 1.994 11.518 1.00 81.25 86 THR A CA 1
ATOM 648 C C . THR A 1 86 ? 2.708 1.389 12.905 1.00 81.25 86 THR A C 1
ATOM 650 O O . THR A 1 86 ? 1.610 1.460 13.459 1.00 81.25 86 THR A O 1
ATOM 653 N N . GLU A 1 87 ? 3.762 0.847 13.516 1.00 82.19 87 GLU A N 1
ATOM 654 C CA . GLU A 1 87 ? 3.690 0.314 14.887 1.00 82.19 87 GLU A CA 1
ATOM 655 C C . GLU A 1 87 ? 3.177 1.358 15.886 1.00 82.19 87 GLU A C 1
ATOM 657 O O . GLU A 1 87 ? 2.340 1.049 16.730 1.00 82.19 87 GLU A O 1
ATOM 662 N N . GLN A 1 88 ? 3.580 2.623 15.729 1.00 82.94 88 GLN A N 1
ATOM 663 C CA . GLN A 1 88 ? 3.071 3.725 16.552 1.00 82.94 88 GLN A CA 1
ATOM 664 C C . GLN A 1 88 ? 1.559 3.937 16.392 1.00 82.94 88 GLN A C 1
ATOM 666 O O . GLN A 1 88 ? 0.869 4.231 17.368 1.00 82.94 88 GLN A O 1
ATOM 671 N N . GLN A 1 89 ? 1.021 3.792 15.176 1.00 86.00 89 GLN A N 1
ATOM 672 C CA . GLN A 1 89 ? -0.422 3.882 14.947 1.00 86.00 89 GLN A CA 1
ATOM 673 C C . GLN A 1 89 ? -1.158 2.699 15.573 1.00 86.00 89 GLN A C 1
ATOM 675 O O . GLN A 1 89 ? -2.195 2.900 16.198 1.00 86.00 89 GLN A O 1
ATOM 680 N N . LEU A 1 90 ? -0.618 1.486 15.447 1.00 89.12 90 LEU A N 1
ATOM 681 C CA . LEU A 1 90 ? -1.202 0.289 16.054 1.00 89.12 90 LEU A CA 1
ATOM 682 C C . LEU A 1 90 ? -1.215 0.383 17.582 1.00 89.12 90 LEU A C 1
ATOM 684 O O . LEU A 1 90 ? -2.248 0.126 18.200 1.00 89.12 90 LEU A O 1
ATOM 688 N N . TRP A 1 91 ? -0.107 0.824 18.180 1.00 91.19 91 TRP A N 1
ATOM 689 C CA . TRP A 1 91 ? -0.013 1.095 19.613 1.00 91.19 91 TRP A CA 1
ATOM 690 C C . TRP A 1 91 ? -1.053 2.127 20.057 1.00 91.19 91 TRP A C 1
ATOM 692 O O . TRP A 1 91 ? -1.782 1.904 21.020 1.00 91.19 91 TRP A O 1
ATOM 702 N N . LYS A 1 92 ? -1.204 3.221 19.303 1.00 92.81 92 LYS A N 1
ATOM 703 C CA . LYS A 1 92 ? -2.184 4.270 19.607 1.00 92.81 92 LYS A CA 1
ATOM 704 C C . LYS A 1 92 ? -3.630 3.782 19.506 1.00 92.81 92 LYS A C 1
ATOM 706 O O . LYS A 1 92 ? -4.445 4.140 20.349 1.00 92.81 92 LYS A O 1
ATOM 711 N N . ILE A 1 93 ? -3.952 2.972 18.496 1.00 93.44 93 ILE A N 1
ATOM 712 C CA . ILE A 1 93 ? -5.282 2.368 18.327 1.00 93.44 93 ILE A CA 1
ATOM 713 C C . ILE A 1 93 ? -5.602 1.454 19.513 1.00 93.44 93 ILE A C 1
ATOM 715 O O . ILE A 1 93 ? -6.678 1.580 20.093 1.00 93.44 93 ILE A O 1
ATOM 719 N N . ARG A 1 94 ? -4.667 0.575 19.897 1.00 92.94 94 ARG A N 1
ATOM 720 C CA . ARG A 1 94 ? -4.834 -0.321 21.051 1.00 92.94 94 ARG A CA 1
ATOM 721 C C . ARG A 1 94 ? -5.008 0.465 22.352 1.00 92.94 94 ARG A C 1
ATOM 723 O O . ARG A 1 94 ? -5.997 0.254 23.038 1.00 92.94 94 ARG A O 1
ATOM 730 N N . GLY A 1 95 ? -4.165 1.466 22.606 1.00 93.81 95 GLY A N 1
ATOM 731 C CA . GLY A 1 95 ? -4.282 2.307 23.803 1.00 93.81 95 GLY A CA 1
ATOM 732 C C . GLY A 1 95 ? -5.585 3.116 23.870 1.00 93.81 95 GLY A C 1
ATOM 733 O O . GLY A 1 95 ? -6.125 3.334 24.951 1.00 93.81 95 GLY A O 1
ATOM 734 N N . LEU A 1 96 ? -6.138 3.553 22.731 1.00 93.38 96 LEU A N 1
ATOM 735 C CA . LEU A 1 96 ? -7.465 4.187 22.698 1.00 93.38 96 LEU A CA 1
ATOM 736 C C . LEU A 1 96 ? -8.591 3.182 22.965 1.00 93.38 96 LEU A C 1
ATOM 738 O O . LEU A 1 96 ? -9.547 3.522 23.657 1.00 93.38 96 LEU A O 1
ATOM 742 N N . ALA A 1 97 ? -8.477 1.959 22.448 1.00 92.75 97 ALA A N 1
ATOM 743 C CA . ALA A 1 97 ? -9.428 0.891 22.738 1.00 92.75 97 ALA A CA 1
ATOM 744 C C . ALA A 1 97 ? -9.418 0.524 24.232 1.00 92.75 97 ALA A C 1
ATOM 746 O O . ALA A 1 97 ? -10.481 0.430 24.838 1.00 92.75 97 ALA A O 1
ATOM 747 N N . GLU A 1 98 ? -8.240 0.428 24.851 1.00 92.88 98 GLU A N 1
ATOM 748 C CA . GLU A 1 98 ? -8.103 0.188 26.293 1.00 92.88 98 GLU A CA 1
ATOM 749 C C . GLU A 1 98 ? -8.760 1.298 27.126 1.00 92.88 98 GLU A C 1
ATOM 751 O O . GLU A 1 98 ? -9.488 1.007 28.071 1.00 92.88 98 GLU A O 1
ATOM 756 N N . LYS A 1 99 ? -8.595 2.572 26.739 1.00 91.12 99 LYS A N 1
ATOM 757 C CA . LYS A 1 99 ? -9.267 3.708 27.402 1.00 91.12 99 LYS A CA 1
ATOM 758 C C . LYS A 1 99 ? -10.792 3.667 27.295 1.00 91.12 99 LYS A C 1
ATOM 760 O O . LYS A 1 99 ? -11.472 4.122 28.206 1.00 91.12 99 LYS A O 1
ATOM 765 N N . LEU A 1 100 ? -11.325 3.105 26.211 1.00 89.00 100 LEU A N 1
ATOM 766 C CA . LEU A 1 100 ? -12.759 2.844 26.041 1.00 89.00 100 LEU A CA 1
ATOM 767 C C . LEU A 1 100 ? -13.234 1.596 26.817 1.00 89.00 100 LEU A C 1
ATOM 769 O O . LEU A 1 100 ? -14.414 1.243 26.748 1.00 89.00 100 LEU A O 1
ATOM 773 N N . GLY A 1 101 ? -12.331 0.889 27.507 1.00 91.00 101 GLY A N 1
ATOM 774 C CA . GLY A 1 101 ? -12.608 -0.384 28.174 1.00 91.00 101 GLY A CA 1
ATOM 775 C C . GLY A 1 101 ? -12.866 -1.532 27.195 1.00 91.00 101 GLY A C 1
ATOM 776 O O . GLY A 1 101 ? -13.662 -2.424 27.487 1.00 91.00 101 GLY A O 1
ATOM 777 N N . TRP A 1 102 ? -12.285 -1.482 25.994 1.00 92.25 102 TRP A N 1
ATOM 778 C CA . TRP A 1 102 ? -12.461 -2.512 24.971 1.00 92.25 102 TRP A CA 1
ATOM 779 C C . TRP A 1 102 ? -11.335 -3.535 25.024 1.00 92.25 102 TRP A C 1
ATOM 781 O O . TRP A 1 102 ? -10.158 -3.188 25.083 1.00 92.25 102 TRP A O 1
ATOM 791 N N . ASP A 1 103 ? -11.712 -4.803 24.917 1.00 90.75 103 ASP A N 1
ATOM 792 C CA . ASP A 1 103 ? -10.789 -5.901 24.678 1.00 90.75 103 ASP A CA 1
ATOM 793 C C . ASP A 1 103 ? -10.416 -6.020 23.186 1.00 90.75 103 ASP A C 1
ATOM 795 O O . ASP A 1 103 ? -11.077 -5.469 22.294 1.00 90.75 103 ASP A O 1
ATOM 799 N N . ASP A 1 104 ? -9.365 -6.791 22.900 1.00 87.81 104 ASP A N 1
ATOM 800 C CA . ASP A 1 104 ? -8.849 -6.969 21.538 1.00 87.81 104 ASP A CA 1
ATOM 801 C C . ASP A 1 104 ? -9.896 -7.590 20.589 1.00 87.81 104 ASP A C 1
ATOM 803 O O . ASP A 1 104 ? -9.954 -7.224 19.415 1.00 87.81 104 ASP A O 1
ATOM 807 N N . LYS A 1 105 ? -10.821 -8.439 21.076 1.00 90.94 105 LYS A N 1
ATOM 808 C CA . LYS A 1 105 ? -11.888 -9.017 20.233 1.00 90.94 105 LYS A CA 1
ATOM 809 C C . LYS A 1 105 ? -12.890 -7.951 19.812 1.00 90.94 105 LYS A C 1
ATOM 811 O O . LYS A 1 105 ? -13.333 -7.945 18.660 1.00 90.94 105 LYS A O 1
ATOM 816 N N . ARG A 1 106 ? -13.242 -7.032 20.715 1.00 91.69 106 ARG A N 1
ATOM 817 C CA . ARG A 1 106 ? -14.126 -5.903 20.400 1.00 91.69 106 ARG A CA 1
ATOM 818 C C . ARG A 1 106 ? -13.479 -4.948 19.398 1.00 91.69 106 ARG A C 1
ATOM 820 O O . ARG A 1 106 ? -14.145 -4.532 18.446 1.00 91.69 106 ARG A O 1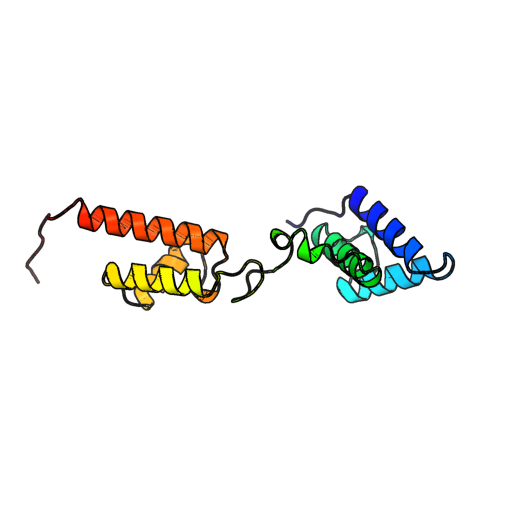
ATOM 827 N N . LEU A 1 107 ? -12.185 -4.664 19.553 1.00 92.75 107 LEU A N 1
ATOM 828 C CA . LEU A 1 107 ? -11.413 -3.870 18.593 1.00 92.75 107 LEU A CA 1
ATOM 829 C C . LEU A 1 107 ? -11.335 -4.553 17.216 1.00 92.75 107 LEU A C 1
ATOM 831 O O . LEU A 1 107 ? -11.583 -3.910 16.195 1.00 92.75 107 LEU A O 1
ATOM 835 N N . LEU A 1 108 ? -11.065 -5.859 17.171 1.00 91.38 108 LEU A N 1
ATOM 836 C CA . LEU A 1 108 ? -11.069 -6.642 15.932 1.00 91.38 108 LEU A CA 1
ATOM 837 C C . LEU A 1 108 ? -12.444 -6.629 15.256 1.00 91.38 108 LEU A C 1
ATOM 839 O O . LEU A 1 108 ? -12.535 -6.404 14.050 1.00 91.38 108 LEU A O 1
ATOM 843 N N . GLY A 1 109 ? -13.525 -6.800 16.021 1.00 92.31 109 GLY A N 1
ATOM 844 C CA . GLY A 1 109 ? -14.894 -6.715 15.510 1.00 92.31 109 GLY A CA 1
ATOM 845 C C . GLY A 1 109 ? -15.209 -5.347 14.902 1.00 92.31 109 GLY A C 1
ATOM 84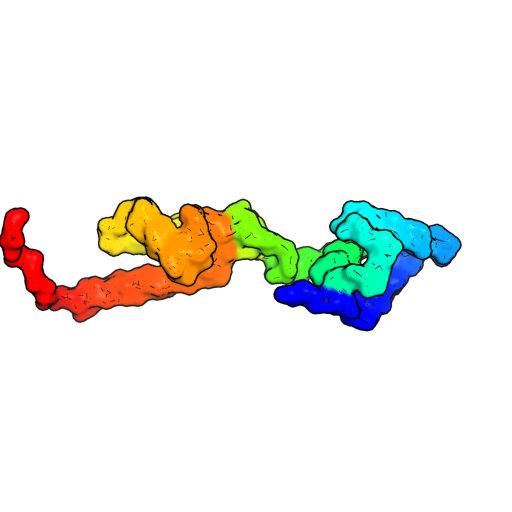6 O O . GLY A 1 109 ? -15.799 -5.265 13.821 1.00 92.31 109 GLY A O 1
ATOM 847 N N . PHE A 1 110 ? -14.757 -4.268 15.546 1.00 92.69 110 PHE A N 1
ATOM 848 C CA . PHE A 1 110 ? -14.865 -2.910 15.018 1.00 92.69 110 PHE A CA 1
ATOM 849 C C . PHE A 1 110 ? -14.099 -2.758 13.698 1.00 92.69 110 PHE A C 1
ATOM 851 O O . PHE A 1 110 ? -14.668 -2.325 12.691 1.00 92.69 110 PHE A O 1
ATOM 858 N N . VAL A 1 111 ? -12.832 -3.177 13.671 1.00 90.12 111 VAL A N 1
ATOM 859 C CA . VAL A 1 111 ? -11.979 -3.075 12.482 1.00 90.12 111 VAL A CA 1
ATOM 860 C C . VAL A 1 111 ? -12.548 -3.884 11.312 1.00 90.12 111 VAL A C 1
ATOM 862 O O . VAL A 1 111 ? -12.646 -3.377 10.191 1.00 90.12 111 VAL A O 1
ATOM 865 N N . LYS A 1 112 ? -13.036 -5.096 11.577 1.00 89.25 112 LYS A N 1
ATOM 866 C CA . LYS A 1 112 ? -13.685 -5.956 10.584 1.00 89.25 112 LYS A CA 1
ATOM 867 C C . LYS A 1 112 ? -14.976 -5.351 10.039 1.00 89.25 112 LYS A C 1
ATOM 869 O O . LYS A 1 112 ? -15.228 -5.428 8.835 1.00 89.25 112 LYS A O 1
ATOM 874 N N . LYS A 1 113 ? -15.787 -4.717 10.891 1.00 88.56 113 LYS A N 1
ATOM 875 C CA . LYS A 1 113 ? -17.057 -4.096 10.489 1.00 88.56 113 LYS A CA 1
ATOM 876 C C . LYS A 1 113 ? -16.849 -2.866 9.604 1.00 88.56 113 LYS A C 1
ATOM 878 O O . LYS A 1 113 ? -17.499 -2.766 8.566 1.00 88.56 113 LYS A O 1
ATOM 883 N N . TYR A 1 114 ? -15.960 -1.956 10.001 1.00 86.31 114 TYR A N 1
ATOM 884 C CA . TYR A 1 114 ? -15.811 -0.650 9.347 1.00 86.31 114 TYR A CA 1
ATOM 885 C C . TYR A 1 114 ? -14.754 -0.621 8.243 1.00 86.31 114 TYR A C 1
ATOM 887 O O . TYR A 1 114 ? -14.945 0.059 7.239 1.00 86.31 114 TYR A O 1
ATOM 895 N N . TYR A 1 115 ? -13.666 -1.378 8.392 1.00 83.62 115 TYR A N 1
ATOM 896 C CA . TYR A 1 115 ? -12.541 -1.357 7.451 1.00 83.62 115 TYR A CA 1
ATOM 897 C C . TYR A 1 115 ? -12.425 -2.639 6.621 1.00 83.62 115 TYR A C 1
ATOM 899 O O . TYR A 1 115 ? -11.629 -2.673 5.688 1.00 83.62 115 TYR A O 1
ATOM 907 N N . ARG A 1 116 ? -13.243 -3.667 6.912 1.00 82.75 116 ARG A N 1
ATOM 908 C CA . ARG A 1 116 ? -13.240 -4.973 6.220 1.00 82.75 116 ARG A CA 1
ATOM 909 C C . ARG A 1 116 ? -11.878 -5.672 6.279 1.00 82.75 116 ARG A C 1
ATOM 911 O O . ARG A 1 116 ? -11.455 -6.299 5.314 1.00 82.75 116 ARG A O 1
ATOM 918 N N . VAL A 1 117 ? -11.206 -5.557 7.423 1.00 80.88 117 VAL A N 1
ATOM 919 C CA . VAL A 1 117 ? -9.898 -6.169 7.678 1.00 80.88 117 VAL A CA 1
ATOM 920 C C . VAL A 1 117 ? -10.005 -7.140 8.854 1.00 80.88 117 VAL A C 1
ATOM 922 O O . VAL A 1 117 ? -10.594 -6.800 9.876 1.00 80.88 117 VAL A O 1
ATOM 925 N N . ASP A 1 118 ? -9.436 -8.341 8.724 1.00 79.44 118 ASP A N 1
ATOM 926 C CA . ASP A 1 118 ? -9.514 -9.380 9.764 1.00 79.44 118 ASP A CA 1
ATOM 927 C C . ASP A 1 118 ? -8.539 -9.182 10.932 1.00 79.44 118 ASP A C 1
ATOM 929 O O . ASP A 1 118 ? -8.772 -9.718 12.012 1.00 79.44 118 ASP A O 1
ATOM 933 N N . LYS A 1 119 ? -7.460 -8.413 10.743 1.00 81.69 119 LYS A N 1
ATOM 934 C CA . LYS A 1 119 ? -6.473 -8.099 11.787 1.00 81.69 119 LYS A CA 1
ATOM 935 C C . LYS A 1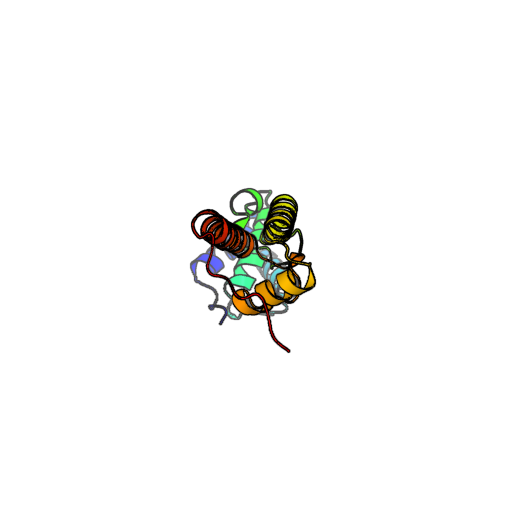 119 ? -6.175 -6.607 11.836 1.00 81.69 119 LYS A C 1
ATOM 937 O O . LYS A 1 119 ? -6.006 -5.975 10.798 1.00 81.69 119 LYS A O 1
ATOM 942 N N . VAL A 1 120 ? -6.020 -6.050 13.038 1.00 84.38 120 VAL A N 1
ATOM 943 C CA . VAL A 1 120 ? -5.673 -4.625 13.225 1.00 84.38 120 VAL A CA 1
ATOM 944 C C . VAL A 1 120 ? -4.345 -4.278 12.539 1.00 84.38 120 VAL A C 1
ATOM 946 O O . VAL A 1 120 ? -4.204 -3.218 11.943 1.00 84.38 120 VAL A O 1
ATOM 949 N N . GLU A 1 121 ? -3.394 -5.209 12.541 1.00 83.25 121 GLU A N 1
ATOM 950 C CA . GLU A 1 121 ? -2.066 -5.056 11.931 1.00 83.25 121 GLU A CA 1
ATOM 951 C C . GLU A 1 121 ? -2.107 -4.942 10.400 1.00 83.25 121 GLU A C 1
ATOM 953 O O . GLU A 1 121 ? -1.166 -4.455 9.780 1.00 83.25 121 GLU A O 1
ATOM 958 N N . TRP A 1 122 ? -3.202 -5.381 9.776 1.00 82.44 122 TRP A N 1
ATOM 959 C CA . TRP A 1 122 ? -3.400 -5.309 8.327 1.00 82.44 122 TRP A CA 1
ATOM 960 C C . TRP A 1 122 ? -4.080 -4.010 7.889 1.00 82.44 122 TRP A C 1
ATOM 962 O O . TRP A 1 122 ? -4.347 -3.814 6.701 1.00 82.44 122 TRP A O 1
ATOM 972 N N . LEU A 1 123 ? -4.361 -3.104 8.830 1.00 84.25 123 LEU A N 1
ATOM 973 C CA . LEU A 1 123 ? -4.813 -1.765 8.493 1.00 84.25 123 LEU A CA 1
ATOM 974 C C . LEU A 1 123 ? -3.777 -1.073 7.606 1.00 84.25 123 LEU A C 1
ATOM 976 O O . LEU A 1 123 ? -2.569 -1.202 7.796 1.00 84.25 123 LEU A O 1
ATOM 980 N N . THR A 1 124 ? -4.259 -0.291 6.644 1.00 83.62 124 THR A N 1
ATOM 981 C CA . THR A 1 124 ? -3.397 0.665 5.945 1.00 83.62 124 THR A CA 1
ATOM 982 C C . THR A 1 124 ? -3.158 1.897 6.805 1.00 83.62 124 THR A C 1
ATOM 984 O O . THR A 1 124 ? -3.955 2.198 7.690 1.00 83.62 124 THR A O 1
ATOM 987 N N . TYR A 1 125 ? -2.127 2.677 6.491 1.00 82.12 125 TYR A N 1
ATOM 988 C CA . TYR A 1 125 ? -1.856 3.955 7.153 1.00 82.12 125 TYR A CA 1
ATOM 989 C C . TYR A 1 125 ? -3.092 4.872 7.194 1.00 82.12 125 TYR A C 1
ATOM 991 O O . TYR A 1 125 ? -3.430 5.427 8.237 1.00 82.12 125 TYR A O 1
ATOM 999 N N . ALA A 1 126 ? -3.803 5.004 6.066 1.00 80.19 126 ALA A N 1
ATOM 1000 C CA . ALA A 1 126 ? -4.996 5.846 5.975 1.00 80.19 126 ALA A CA 1
ATOM 1001 C C . ALA A 1 126 ? -6.154 5.300 6.826 1.00 80.19 126 ALA A C 1
ATOM 1003 O O . ALA A 1 126 ? -6.816 6.060 7.530 1.00 80.19 126 ALA A O 1
ATOM 1004 N N . MET A 1 127 ? -6.364 3.979 6.809 1.00 85.50 127 MET A N 1
ATOM 1005 C CA . MET A 1 127 ? -7.376 3.338 7.652 1.00 85.50 127 MET A CA 1
ATOM 1006 C C . MET A 1 127 ? -7.030 3.461 9.140 1.00 85.50 127 MET A C 1
ATOM 1008 O O . MET A 1 127 ? -7.917 3.689 9.951 1.00 85.50 127 MET A O 1
ATOM 1012 N N . ALA A 1 128 ? -5.751 3.368 9.508 1.00 89.25 128 ALA A N 1
ATOM 1013 C CA . ALA A 1 128 ? -5.295 3.519 10.884 1.00 89.25 128 ALA A CA 1
ATOM 1014 C C . ALA A 1 128 ? -5.477 4.955 11.404 1.00 89.25 128 ALA A C 1
ATOM 1016 O O . ALA A 1 128 ? -5.887 5.146 12.550 1.00 89.25 128 ALA A O 1
ATOM 1017 N N . GLN A 1 129 ? -5.238 5.969 10.564 1.00 87.31 129 GLN A N 1
ATOM 1018 C CA . GLN A 1 129 ? -5.576 7.362 10.886 1.00 87.31 129 GLN A CA 1
ATOM 1019 C C . GLN A 1 129 ? -7.079 7.536 11.110 1.00 87.31 129 GLN A C 1
ATOM 1021 O O . GLN A 1 129 ? -7.476 8.018 12.167 1.00 87.31 129 GLN A O 1
ATOM 1026 N N . ALA A 1 130 ? -7.912 7.072 10.174 1.00 88.06 130 ALA A N 1
ATOM 1027 C CA . ALA A 1 130 ? -9.366 7.141 10.316 1.00 88.06 130 ALA A CA 1
ATOM 1028 C C . ALA A 1 130 ? -9.868 6.391 11.565 1.00 88.06 130 ALA A C 1
ATOM 1030 O O . ALA A 1 130 ? -10.732 6.888 12.285 1.00 88.06 130 ALA A O 1
ATOM 1031 N N . CYS A 1 131 ? -9.278 5.232 11.872 1.00 92.19 131 CYS A N 1
ATOM 1032 C CA . CYS A 1 131 ? -9.597 4.447 13.063 1.00 92.19 131 CYS A CA 1
ATOM 1033 C C . CYS A 1 131 ? -9.247 5.207 14.345 1.00 92.19 131 CYS A C 1
ATOM 1035 O O . CYS A 1 131 ? -10.067 5.288 15.253 1.00 92.19 131 CYS A O 1
ATOM 1037 N N . THR A 1 132 ? -8.069 5.833 14.387 1.00 93.44 132 THR A N 1
ATOM 1038 C CA . THR A 1 132 ? -7.631 6.655 15.524 1.00 93.44 132 THR A CA 1
ATOM 1039 C C . THR A 1 132 ? -8.602 7.807 15.785 1.00 93.44 132 THR A C 1
ATOM 1041 O O . THR A 1 132 ? -9.005 8.019 16.926 1.00 93.44 132 THR A O 1
ATOM 1044 N N . GLU A 1 133 ? -9.005 8.536 14.743 1.00 93.88 133 GLU A N 1
ATOM 1045 C CA . GLU A 1 133 ? -9.944 9.657 14.876 1.00 93.88 133 GLU A CA 1
ATOM 1046 C C . GLU A 1 133 ? -11.347 9.184 15.284 1.00 93.88 133 GLU A C 1
ATOM 1048 O O . GLU A 1 133 ? -11.970 9.790 16.154 1.00 93.88 133 GLU A O 1
ATOM 1053 N N . GLY A 1 134 ? -11.812 8.052 14.744 1.00 90.88 134 GLY A N 1
ATOM 1054 C CA . GLY A 1 134 ? -13.073 7.433 15.155 1.00 90.88 134 GLY A CA 1
ATOM 1055 C C . GLY A 1 134 ? -13.083 7.044 16.635 1.00 90.88 134 GLY A C 1
ATOM 1056 O O . GLY A 1 134 ? -14.028 7.376 17.348 1.00 90.88 134 GLY A O 1
ATOM 1057 N N . LEU A 1 135 ? -12.017 6.400 17.121 1.00 92.69 135 LEU A N 1
ATOM 1058 C CA . LEU A 1 135 ? -11.898 6.008 18.529 1.00 92.69 135 LEU A CA 1
ATOM 1059 C C . LEU A 1 135 ? -11.814 7.223 19.462 1.00 92.69 135 LEU A C 1
ATOM 1061 O O . LEU A 1 135 ? -12.482 7.237 20.492 1.00 92.69 135 LEU A O 1
ATOM 1065 N N . LYS A 1 136 ? -11.068 8.274 19.091 1.00 91.12 136 LYS A N 1
ATOM 1066 C CA . LYS A 1 136 ? -11.046 9.534 19.855 1.00 91.12 136 LYS A CA 1
ATOM 1067 C C . LYS A 1 136 ? -12.423 10.186 19.932 1.00 91.12 136 LYS A C 1
ATOM 1069 O O . LYS A 1 136 ? -12.811 10.638 21.000 1.00 91.12 136 LYS A O 1
ATOM 1074 N N . ALA A 1 137 ? -13.162 10.228 18.824 1.00 91.00 137 ALA A N 1
ATOM 1075 C CA . ALA A 1 137 ? -14.505 10.799 18.804 1.00 91.00 137 ALA A CA 1
ATOM 1076 C C . ALA A 1 137 ? -15.478 10.004 19.690 1.00 91.00 137 ALA A C 1
ATOM 1078 O O . ALA A 1 137 ? -16.351 10.589 20.323 1.00 91.00 137 ALA A O 1
ATOM 1079 N N . MET A 1 138 ? -15.330 8.677 19.760 1.00 88.69 138 MET A N 1
ATOM 1080 C CA . MET A 1 138 ? -16.109 7.842 20.681 1.00 88.69 138 MET A CA 1
ATOM 1081 C C . MET A 1 138 ? -15.727 8.087 22.143 1.00 88.69 138 MET A C 1
ATOM 1083 O O . MET A 1 138 ? -16.619 8.155 22.983 1.00 88.69 138 MET A O 1
ATOM 1087 N N . LEU A 1 139 ? -14.433 8.258 22.430 1.00 88.81 139 LEU A N 1
ATOM 1088 C CA . LEU A 1 139 ? -13.943 8.552 23.776 1.00 88.81 139 LEU A CA 1
ATOM 1089 C C . LEU A 1 139 ? -14.452 9.918 24.251 1.00 88.81 139 LEU A C 1
ATOM 1091 O O . LEU A 1 139 ? -15.087 9.995 25.295 1.00 88.81 139 LEU A O 1
ATOM 1095 N N . ALA A 1 140 ? -14.325 10.949 23.413 1.00 86.94 140 ALA A N 1
ATOM 1096 C CA . ALA A 1 140 ? -14.853 12.279 23.699 1.00 86.94 140 ALA A CA 1
ATOM 1097 C C . ALA A 1 140 ? -16.371 12.263 23.955 1.00 86.94 140 ALA A C 1
ATOM 1099 O O . ALA A 1 140 ? -16.851 12.971 24.829 1.00 86.94 140 ALA A O 1
ATOM 1100 N N . ARG A 1 141 ? -17.139 11.416 23.251 1.00 84.44 141 ARG A N 1
ATOM 1101 C CA . ARG A 1 141 ? -18.579 11.233 23.519 1.00 84.44 141 ARG A CA 1
ATOM 1102 C C . ARG A 1 141 ? -18.871 10.529 24.846 1.00 84.44 141 ARG A C 1
ATOM 1104 O O . ARG A 1 141 ? -19.928 10.777 25.414 1.00 84.44 141 ARG A O 1
ATOM 1111 N N . GLN A 1 142 ? -17.996 9.637 25.320 1.00 79.44 142 GLN A N 1
ATOM 1112 C CA . GLN A 1 142 ? -18.127 9.073 26.669 1.00 79.44 142 GLN A CA 1
ATOM 1113 C C . GLN A 1 142 ? -17.800 10.109 27.749 1.00 79.44 142 GLN A C 1
ATOM 1115 O O . GLN A 1 142 ? -18.427 10.086 28.802 1.00 79.44 142 GLN A O 1
ATOM 1120 N N . GLU A 1 143 ? -16.843 11.001 27.487 1.00 71.50 143 GLU A N 1
ATOM 1121 C CA . GLU A 1 143 ? -16.395 12.028 28.435 1.00 71.50 143 GLU A CA 1
ATOM 1122 C C . GLU A 1 143 ? -17.359 13.228 28.515 1.00 71.50 143 GLU A C 1
ATOM 1124 O O . GLU A 1 143 ? -17.620 13.725 29.605 1.00 71.50 143 GLU A O 1
ATOM 1129 N N . ASP A 1 144 ? -17.938 13.655 27.388 1.00 65.06 144 ASP A N 1
ATOM 1130 C CA . ASP A 1 144 ? -18.896 14.775 27.298 1.00 65.06 144 ASP A CA 1
ATOM 1131 C C . ASP A 1 144 ? -20.335 14.373 27.702 1.00 65.06 144 ASP A C 1
ATOM 1133 O O . ASP A 1 144 ? -21.198 15.219 27.921 1.00 65.06 144 ASP A O 1
ATOM 1137 N N . GLY A 1 145 ? -20.608 13.068 27.829 1.00 54.41 145 GLY A N 1
ATOM 1138 C CA . GLY A 1 145 ? -21.950 12.511 28.017 1.00 54.41 145 GLY A CA 1
ATOM 1139 C C . GLY A 1 145 ? -22.094 11.534 29.186 1.00 54.41 145 GLY A C 1
ATOM 1140 O O . GLY A 1 145 ? -22.537 10.403 28.983 1.00 54.41 145 GLY A O 1
ATOM 1141 N N . GLY A 1 146 ? -21.773 11.938 30.416 1.00 39.69 146 GLY A N 1
ATOM 1142 C CA . GLY A 1 146 ? -22.189 11.195 31.616 1.00 39.69 146 GLY A CA 1
ATOM 1143 C C . GLY A 1 146 ? -23.473 11.763 32.250 1.00 39.69 146 GLY A C 1
ATOM 1144 O O . GLY A 1 146 ? -23.539 12.978 32.418 1.00 39.69 146 GLY A O 1
ATOM 1145 N N . PRO A 1 147 ? -24.460 10.964 32.721 1.00 50.72 147 PRO A N 1
ATOM 1146 C CA . PRO A 1 147 ? -24.858 9.596 32.369 1.00 50.72 147 PRO A CA 1
ATOM 1147 C C . PRO A 1 147 ? -26.329 9.512 31.870 1.00 50.72 147 PRO A C 1
ATOM 1149 O O . PRO A 1 147 ? -27.180 10.322 32.234 1.00 50.72 147 PRO A O 1
ATOM 1152 N N . LYS A 1 148 ? -26.694 8.441 31.148 1.00 43.34 148 LYS A N 1
ATOM 1153 C CA . LYS A 1 148 ? -28.029 7.830 31.302 1.00 43.34 148 LYS A CA 1
ATOM 1154 C C . LYS A 1 148 ? -27.894 6.336 31.573 1.00 43.34 148 LYS A C 1
ATOM 1156 O O . LYS A 1 148 ? -27.542 5.533 30.718 1.00 43.34 148 LYS A O 1
ATOM 1161 N N . GLU A 1 149 ? -28.135 6.055 32.839 1.00 40.19 149 GLU A N 1
ATOM 1162 C CA . GLU A 1 149 ? -28.367 4.796 33.521 1.00 40.19 149 GLU A CA 1
ATOM 1163 C C . GLU A 1 149 ? -29.091 3.717 32.699 1.00 40.19 149 GLU A C 1
ATOM 1165 O O . GLU A 1 149 ? -30.113 3.957 32.061 1.00 40.19 149 GLU A O 1
ATOM 1170 N N . SER A 1 150 ? -28.602 2.484 32.815 1.00 37.06 150 SER A N 1
ATOM 1171 C CA . SER A 1 150 ? -29.457 1.304 32.963 1.00 37.06 150 SER A CA 1
ATOM 1172 C C . SER A 1 150 ? -28.702 0.279 33.799 1.00 37.06 150 SER A C 1
ATOM 1174 O O . SER A 1 150 ? -27.954 -0.561 33.301 1.00 37.06 150 SER A O 1
ATOM 1176 N N . ARG A 1 151 ? -28.874 0.403 35.116 1.00 44.06 151 ARG A N 1
ATOM 1177 C CA . ARG A 1 151 ? -28.651 -0.677 36.073 1.00 44.06 151 ARG A CA 1
ATOM 1178 C C . ARG A 1 151 ? -29.983 -1.425 36.225 1.00 44.06 151 ARG A C 1
ATOM 1180 O O . ARG A 1 151 ? -31.010 -0.777 36.373 1.00 44.06 151 ARG A O 1
ATOM 1187 N N . LYS A 1 152 ? -29.889 -2.759 36.294 1.00 44.97 152 LYS A N 1
ATOM 1188 C CA . LYS A 1 152 ? -30.897 -3.797 36.624 1.00 44.97 152 LYS A CA 1
ATOM 1189 C C . LYS A 1 152 ? -31.770 -4.378 35.501 1.00 44.97 152 LYS A C 1
ATOM 1191 O O . LYS A 1 152 ? -32.648 -3.711 34.973 1.00 44.97 152 LYS A O 1
ATOM 1196 N N . GLY A 1 153 ? -31.668 -5.706 35.3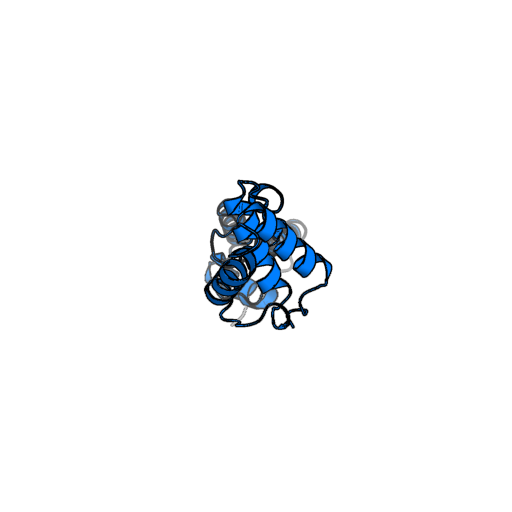83 1.00 41.09 153 GLY A N 1
ATOM 1197 C CA . GLY A 1 153 ? -32.833 -6.592 35.503 1.00 41.09 153 GLY A CA 1
ATOM 1198 C C . GLY A 1 153 ? -32.792 -7.819 34.592 1.00 41.09 153 GLY A C 1
ATOM 1199 O O . GLY A 1 153 ? -33.076 -7.674 33.409 1.00 41.09 153 GLY A O 1
ATOM 1200 N N . GLY A 1 154 ? -32.498 -9.003 35.148 1.00 34.00 154 GLY A N 1
ATOM 1201 C CA . GLY A 1 154 ? -32.640 -10.306 34.487 1.00 34.00 154 GLY A CA 1
ATOM 1202 C C . GLY A 1 154 ? -31.616 -11.315 34.963 1.00 34.00 154 GLY A C 1
ATOM 1203 O O . GLY A 1 154 ? -30.744 -11.652 34.138 1.00 34.00 154 GLY A O 1
#

pLDDT: mean 79.27, std 16.64, range [34.0, 93.88]

Sequence (154 aa):
MAGKINPAQTKKMWAAAAELWPREDMKEMLYSLVQRLTGSSSISSLTAVGACRVIDELEKFLGRDNAKKFPRRRAAAAPGGPRGATEQQLWKIRGLAEKLGWDDKRLLGFVKKYYRVDKVEWLTYAMAQACTEGLKAMLARQEDGGPKESRKGG